Protein AF-A0A969XLB9-F1 (afdb_monomer_lite)

Structure (mmCIF, N/CA/C/O backbone):
data_AF-A0A969XLB9-F1
#
_entry.id   AF-A0A969XLB9-F1
#
loop_
_atom_site.group_PDB
_atom_site.id
_atom_site.type_symbol
_atom_site.label_atom_id
_atom_site.label_alt_id
_atom_site.label_comp_id
_atom_site.label_asym_id
_atom_site.label_entity_id
_atom_site.label_seq_id
_atom_site.pdbx_PDB_ins_code
_atom_site.Cartn_x
_atom_site.Cartn_y
_atom_site.Cartn_z
_atom_site.occupancy
_atom_site.B_iso_or_equiv
_atom_site.auth_seq_id
_atom_site.auth_comp_id
_atom_site.auth_asym_id
_atom_site.auth_atom_id
_atom_site.pdbx_PDB_model_num
ATOM 1 N N . MET A 1 1 ? 15.659 -38.051 29.613 1.00 41.47 1 MET A N 1
ATOM 2 C CA . MET A 1 1 ? 15.883 -36.669 29.136 1.00 41.47 1 MET A CA 1
ATOM 3 C C . MET A 1 1 ? 14.534 -36.106 28.729 1.00 41.47 1 MET A C 1
ATOM 5 O O . MET A 1 1 ? 13.922 -36.645 27.819 1.00 41.47 1 MET A O 1
ATOM 9 N N . SER A 1 2 ? 14.021 -35.138 29.490 1.00 46.47 2 SER A N 1
ATOM 10 C CA . SER A 1 2 ? 12.693 -34.541 29.303 1.00 46.47 2 SER A CA 1
ATOM 11 C C . SER A 1 2 ? 12.729 -33.549 28.142 1.00 46.47 2 SER A C 1
ATOM 13 O O . SER A 1 2 ? 13.357 -32.500 28.265 1.00 46.47 2 SER A O 1
ATOM 15 N N . ALA A 1 3 ? 12.060 -33.868 27.034 1.00 47.03 3 ALA A N 1
ATOM 16 C CA . ALA A 1 3 ? 11.789 -32.912 25.967 1.00 47.03 3 ALA A CA 1
ATOM 17 C C . ALA A 1 3 ? 10.658 -31.985 26.432 1.00 47.03 3 ALA A C 1
ATOM 19 O O . ALA A 1 3 ? 9.477 -32.286 26.273 1.00 47.03 3 ALA A O 1
ATOM 20 N N . ALA A 1 4 ? 11.027 -30.880 27.077 1.00 50.03 4 ALA A N 1
ATOM 21 C CA . ALA A 1 4 ? 10.100 -29.793 27.335 1.00 50.03 4 ALA A CA 1
ATOM 22 C C . ALA A 1 4 ? 9.685 -29.196 25.984 1.00 50.03 4 ALA A C 1
ATOM 24 O O . ALA A 1 4 ? 10.459 -28.495 25.337 1.00 50.03 4 ALA A O 1
ATOM 25 N N . SER A 1 5 ? 8.461 -29.505 25.560 1.00 57.78 5 SER A N 1
ATOM 26 C CA . SER A 1 5 ? 7.732 -28.734 24.561 1.00 57.78 5 SER A CA 1
ATOM 27 C C . SER A 1 5 ? 7.609 -27.304 25.086 1.00 57.78 5 SER A C 1
ATOM 29 O O . SER A 1 5 ? 6.732 -27.018 25.900 1.00 57.78 5 SER A O 1
ATOM 31 N N . GLN A 1 6 ? 8.504 -26.408 24.668 1.00 58.97 6 GLN A N 1
ATOM 32 C CA . GLN A 1 6 ? 8.266 -24.978 24.816 1.00 58.97 6 GLN A CA 1
ATOM 33 C C . GLN A 1 6 ? 7.053 -24.647 23.951 1.00 58.97 6 GLN A C 1
ATOM 35 O O . GLN A 1 6 ? 7.147 -24.605 22.726 1.00 58.97 6 GLN A O 1
ATOM 40 N N . ALA A 1 7 ? 5.901 -24.450 24.591 1.00 59.44 7 ALA A N 1
ATOM 41 C CA . ALA A 1 7 ? 4.811 -23.727 23.966 1.00 59.44 7 ALA A CA 1
ATOM 42 C C . ALA A 1 7 ? 5.391 -22.381 23.517 1.00 59.44 7 ALA A C 1
ATOM 44 O O . ALA A 1 7 ? 5.883 -21.617 24.350 1.00 59.44 7 ALA A O 1
ATOM 45 N N . LEU A 1 8 ? 5.414 -22.131 22.206 1.00 62.34 8 LEU A N 1
ATOM 46 C CA . LEU A 1 8 ? 5.736 -20.812 21.675 1.00 62.34 8 LEU A CA 1
ATOM 47 C C . LEU A 1 8 ? 4.809 -19.824 22.383 1.00 62.34 8 LEU A C 1
ATOM 49 O O . LEU A 1 8 ? 3.589 -19.961 22.300 1.00 62.34 8 LEU A O 1
ATOM 53 N N . ALA A 1 9 ? 5.382 -18.887 23.139 1.00 65.50 9 ALA A N 1
ATOM 54 C CA . ALA A 1 9 ? 4.602 -17.845 23.781 1.00 65.50 9 ALA A CA 1
ATOM 55 C C . ALA A 1 9 ? 3.817 -17.110 22.688 1.00 65.50 9 ALA A C 1
ATOM 57 O O . ALA A 1 9 ? 4.403 -16.540 21.767 1.00 65.50 9 ALA A O 1
ATOM 58 N N . THR A 1 10 ? 2.490 -17.173 22.756 1.00 80.19 10 THR A N 1
ATOM 59 C CA . THR A 1 10 ? 1.622 -16.460 21.823 1.00 80.19 10 THR A CA 1
ATOM 60 C C . THR A 1 10 ? 1.657 -14.985 22.189 1.00 80.19 10 THR A C 1
ATOM 62 O O . THR A 1 10 ? 1.223 -14.618 23.280 1.00 80.19 10 THR A O 1
ATOM 65 N N . VAL A 1 11 ? 2.180 -14.145 21.299 1.00 83.38 11 VAL A N 1
ATOM 66 C CA . VAL A 1 11 ? 2.113 -12.688 21.458 1.00 83.38 11 VAL A CA 1
ATOM 67 C C . VAL A 1 11 ? 0.687 -12.237 21.111 1.00 83.38 11 VAL A C 1
ATOM 69 O O . VAL A 1 11 ? 0.221 -12.543 20.011 1.00 83.38 11 VAL A O 1
ATOM 72 N N . PRO A 1 12 ? -0.032 -11.549 22.015 1.00 90.19 12 PRO A N 1
ATOM 73 C CA . PRO A 1 12 ? -1.350 -11.000 21.717 1.00 90.19 12 PRO A CA 1
ATOM 74 C C . PRO A 1 12 ? -1.306 -10.009 20.548 1.00 90.19 12 PRO A C 1
ATOM 76 O O . PRO A 1 12 ? -0.422 -9.158 20.480 1.00 90.19 12 PRO A O 1
ATOM 79 N N . VAL A 1 13 ? -2.310 -10.049 19.666 1.00 90.56 13 VAL A N 1
ATOM 80 C CA . VAL A 1 13 ? -2.438 -9.093 18.545 1.00 90.56 13 VAL A CA 1
ATOM 81 C C . VAL A 1 13 ? -2.422 -7.645 19.043 1.00 90.56 13 VAL A C 1
ATOM 83 O O . VAL A 1 13 ? -1.778 -6.794 18.433 1.00 90.56 13 VAL A O 1
ATOM 86 N N . ALA A 1 14 ? -3.058 -7.372 20.186 1.00 93.06 14 ALA A N 1
ATOM 87 C CA . ALA A 1 14 ? -3.058 -6.049 20.803 1.00 93.06 14 ALA A CA 1
ATOM 88 C C . ALA A 1 14 ? -1.643 -5.528 21.107 1.00 93.06 14 ALA A C 1
ATOM 90 O O . ALA A 1 14 ? -1.360 -4.356 20.853 1.00 93.06 14 ALA A O 1
ATOM 91 N N . ASP A 1 15 ? -0.731 -6.396 21.551 1.00 94.19 15 ASP A N 1
ATOM 92 C CA . ASP A 1 15 ? 0.655 -6.017 21.841 1.00 94.19 15 ASP A CA 1
ATOM 93 C C . ASP A 1 15 ? 1.428 -5.689 20.554 1.00 94.19 15 ASP A C 1
ATOM 95 O O . ASP A 1 15 ? 2.257 -4.775 20.542 1.00 94.19 15 ASP A O 1
ATOM 99 N N . CYS A 1 16 ? 1.117 -6.375 19.448 1.00 93.00 16 CYS A N 1
ATOM 100 C CA . CYS A 1 16 ? 1.672 -6.072 18.127 1.00 93.00 16 CYS A CA 1
ATOM 101 C C . CYS A 1 16 ? 1.126 -4.759 17.540 1.00 93.00 16 CYS A C 1
ATOM 103 O O . CYS A 1 16 ? 1.876 -4.011 16.912 1.00 93.00 16 CYS A O 1
ATOM 105 N N . LEU A 1 17 ? -0.162 -4.459 17.740 1.00 95.88 17 LEU A N 1
ATOM 106 C CA . LEU A 1 17 ? -0.806 -3.268 17.174 1.00 95.88 17 LEU A CA 1
ATOM 107 C C . LEU A 1 17 ? -0.543 -1.998 17.981 1.00 95.88 17 LEU A C 1
ATOM 109 O O . LEU A 1 17 ? -0.459 -0.919 17.397 1.00 95.88 17 LEU A O 1
ATOM 113 N N . ALA A 1 18 ? -0.370 -2.096 19.301 1.00 94.81 18 ALA A N 1
ATOM 114 C CA . ALA A 1 18 ? -0.143 -0.947 20.173 1.00 94.81 18 ALA A CA 1
ATOM 115 C C . ALA A 1 18 ? 0.978 0.010 19.698 1.00 94.81 18 ALA A C 1
ATOM 117 O O . ALA A 1 18 ? 0.747 1.224 19.690 1.00 94.81 18 ALA A O 1
ATOM 118 N N . PRO A 1 19 ? 2.183 -0.448 19.290 1.00 95.81 19 PRO A N 1
ATOM 119 C CA . PRO A 1 19 ? 3.200 0.454 18.743 1.00 95.81 19 PRO A CA 1
ATOM 120 C C . PRO A 1 19 ? 2.786 1.092 17.411 1.00 95.81 19 PRO A C 1
ATOM 122 O O . PRO A 1 19 ? 3.071 2.271 17.205 1.00 95.81 19 PRO A O 1
ATOM 125 N N . ILE A 1 20 ? 2.081 0.364 16.541 1.00 96.25 20 ILE A N 1
ATOM 126 C CA . ILE A 1 20 ? 1.613 0.874 15.244 1.00 96.25 20 ILE A CA 1
ATOM 127 C C . ILE A 1 20 ? 0.547 1.958 15.458 1.00 96.25 20 ILE A C 1
ATOM 129 O O . ILE A 1 20 ? 0.638 3.035 14.872 1.00 96.25 20 ILE A O 1
ATOM 133 N N . ALA A 1 21 ? -0.406 1.724 16.364 1.00 96.12 21 ALA A N 1
ATOM 134 C CA . ALA A 1 21 ? -1.458 2.677 16.710 1.00 96.12 21 ALA A CA 1
ATOM 135 C C . ALA A 1 21 ? -0.886 3.981 17.290 1.00 96.12 21 ALA A C 1
ATOM 137 O O . ALA A 1 21 ? -1.355 5.066 16.956 1.00 96.12 21 ALA A O 1
ATOM 138 N N . ARG A 1 22 ? 0.165 3.894 18.121 1.00 96.06 22 ARG A N 1
ATOM 139 C CA . ARG A 1 22 ? 0.875 5.079 18.640 1.00 96.06 22 ARG A CA 1
ATOM 140 C C . ARG A 1 22 ? 1.684 5.808 17.570 1.00 96.06 22 ARG A C 1
ATOM 142 O O . ARG A 1 22 ? 1.830 7.023 17.650 1.00 96.06 22 ARG A O 1
ATOM 149 N N . TRP A 1 23 ? 2.231 5.078 16.601 1.00 97.38 23 TRP A N 1
ATOM 150 C CA . TRP A 1 23 ? 3.003 5.654 15.504 1.00 97.38 23 TRP A CA 1
ATOM 151 C C . TRP A 1 23 ? 2.119 6.361 14.473 1.00 97.38 23 TRP A C 1
ATOM 153 O O . TRP A 1 23 ? 2.529 7.393 13.945 1.00 97.38 23 TRP A O 1
ATOM 163 N N . PHE A 1 24 ? 0.906 5.865 14.217 1.00 97.38 24 PHE A N 1
ATOM 164 C CA . PHE A 1 24 ? 0.042 6.375 13.150 1.00 97.38 24 PHE A CA 1
ATOM 165 C C . PHE A 1 24 ? -0.188 7.905 13.197 1.00 97.38 24 PHE A C 1
ATOM 167 O O . PHE A 1 24 ? 0.065 8.557 12.183 1.00 97.38 24 PHE A O 1
ATOM 174 N N . PRO A 1 25 ? -0.534 8.540 14.338 1.00 94.75 25 PRO A N 1
ATOM 175 C CA . PRO A 1 25 ? -0.675 9.999 14.393 1.00 94.75 25 PRO A CA 1
ATOM 176 C C . PRO A 1 25 ? 0.588 10.767 13.983 1.00 94.75 25 PRO A C 1
ATOM 178 O O . PRO A 1 25 ? 0.491 11.838 13.390 1.00 94.75 25 PRO A O 1
ATOM 181 N N . TYR A 1 26 ? 1.773 10.227 14.282 1.00 96.38 26 TYR A N 1
ATOM 182 C CA . TYR A 1 26 ? 3.039 10.815 13.852 1.00 96.38 26 TYR A CA 1
ATOM 183 C C . TYR A 1 26 ? 3.314 10.549 12.367 1.00 96.38 26 TYR A C 1
ATOM 185 O O . TYR A 1 26 ? 3.758 11.451 11.660 1.00 96.38 26 TYR A O 1
ATOM 193 N N . ALA A 1 27 ? 3.008 9.346 11.872 1.00 96.81 27 ALA A N 1
ATOM 194 C CA . ALA A 1 27 ? 3.158 8.982 10.463 1.00 96.81 27 ALA A CA 1
ATOM 195 C C . ALA A 1 27 ? 2.394 9.935 9.528 1.00 96.81 27 ALA A C 1
ATOM 197 O O . ALA A 1 27 ? 2.878 10.261 8.447 1.00 96.81 27 ALA A O 1
ATOM 198 N N . GLU A 1 28 ? 1.252 10.457 9.980 1.00 95.62 28 GLU A N 1
ATOM 199 C CA . GLU A 1 28 ? 0.441 11.428 9.234 1.00 95.62 28 GLU A CA 1
ATOM 200 C C . GLU A 1 28 ? 1.160 12.756 8.947 1.00 95.62 28 GLU A C 1
ATOM 202 O O . GLU A 1 28 ? 0.741 13.486 8.055 1.00 95.62 28 GLU A O 1
ATOM 207 N N . THR A 1 29 ? 2.266 13.066 9.632 1.00 97.06 29 THR A N 1
ATOM 208 C CA . THR A 1 29 ? 3.114 14.225 9.283 1.00 97.06 29 THR A CA 1
ATOM 209 C C . THR A 1 29 ? 3.855 14.048 7.953 1.00 97.06 29 THR A C 1
ATOM 211 O O . THR A 1 29 ? 4.282 15.033 7.354 1.00 97.06 29 THR A O 1
ATOM 214 N N . TYR A 1 30 ? 3.968 12.807 7.475 1.00 96.62 30 TYR A N 1
ATOM 215 C CA . TYR A 1 30 ? 4.600 12.432 6.208 1.00 96.62 30 TYR A CA 1
ATOM 216 C C . TYR A 1 30 ? 3.593 11.893 5.186 1.00 96.62 30 TYR A C 1
ATOM 218 O O . TYR A 1 30 ? 3.995 11.327 4.169 1.00 96.62 30 TYR A O 1
ATOM 226 N N . TRP A 1 31 ? 2.296 12.037 5.462 1.00 97.19 31 TRP A N 1
ATOM 227 C CA . TRP A 1 31 ? 1.227 11.712 4.530 1.00 97.19 31 TRP A CA 1
ATOM 228 C C . TRP A 1 31 ? 0.861 12.930 3.686 1.00 97.19 31 TRP A C 1
ATOM 230 O O . TRP A 1 31 ? 0.728 14.038 4.210 1.00 97.19 31 TRP A O 1
ATOM 240 N N . TYR A 1 32 ? 0.598 12.724 2.398 1.00 96.12 32 TYR A N 1
ATOM 241 C CA . TYR A 1 32 ? -0.049 13.737 1.569 1.00 96.12 32 TYR A CA 1
ATOM 242 C C . TYR A 1 32 ? -1.007 13.113 0.541 1.00 96.12 32 TYR A C 1
ATOM 244 O O . TYR A 1 32 ? -0.765 12.012 0.036 1.00 96.12 32 TYR A O 1
ATOM 252 N N . PRO A 1 33 ? -2.112 13.809 0.211 1.00 96.50 33 PRO A N 1
ATOM 253 C CA . PRO A 1 33 ? -2.970 13.434 -0.906 1.00 96.50 33 PRO A CA 1
ATOM 254 C C . PRO A 1 33 ? -2.261 13.695 -2.239 1.00 96.50 33 PRO A C 1
ATOM 256 O O . PRO A 1 33 ? -1.477 14.639 -2.354 1.00 96.50 33 PRO A O 1
ATOM 259 N N . ILE A 1 34 ? -2.573 12.906 -3.267 1.00 95.25 34 ILE A N 1
ATOM 260 C CA . ILE A 1 34 ? -1.997 13.119 -4.601 1.00 95.25 34 ILE A CA 1
ATOM 261 C C . ILE A 1 34 ? -2.754 14.247 -5.325 1.00 95.25 34 ILE A C 1
ATOM 263 O O . ILE A 1 34 ? -3.964 14.124 -5.551 1.00 95.25 34 ILE A O 1
ATOM 267 N N . PRO A 1 35 ? -2.083 15.349 -5.721 1.00 91.88 35 PRO A N 1
ATOM 268 C CA . PRO A 1 35 ? -2.736 16.447 -6.430 1.00 91.88 35 PRO A CA 1
ATOM 269 C C . PRO A 1 35 ? -3.415 15.973 -7.720 1.00 91.88 35 PRO A C 1
ATOM 271 O O . PRO A 1 35 ? -2.816 15.262 -8.519 1.00 91.88 35 PRO A O 1
ATOM 274 N N . GLY A 1 36 ? -4.673 16.369 -7.926 1.00 93.50 36 GLY A N 1
ATOM 275 C CA . GLY A 1 36 ? -5.445 15.998 -9.119 1.00 93.50 36 GLY A CA 1
ATOM 276 C C . GLY A 1 36 ? -6.017 14.575 -9.115 1.00 93.50 36 GLY A C 1
ATOM 277 O O . GLY A 1 36 ? -6.783 14.243 -10.016 1.00 93.50 36 GLY A O 1
ATOM 278 N N . HIS A 1 37 ? -5.727 13.764 -8.093 1.00 95.31 37 HIS A N 1
ATOM 279 C CA . HIS A 1 37 ? -6.218 12.389 -7.985 1.00 95.31 37 HIS A CA 1
ATOM 280 C C . HIS A 1 37 ? -6.905 12.147 -6.631 1.00 95.31 37 HIS A C 1
ATOM 282 O O . HIS A 1 37 ? -6.297 11.596 -5.709 1.00 95.31 37 HIS A O 1
ATOM 288 N N . PRO A 1 38 ? -8.182 12.562 -6.486 1.00 94.56 38 PRO A N 1
ATOM 289 C CA . PRO A 1 38 ? -8.961 12.311 -5.278 1.00 94.56 38 PRO A CA 1
ATOM 290 C C . PRO A 1 38 ? -8.988 10.822 -4.921 1.00 94.56 38 PRO A C 1
ATOM 292 O O . PRO A 1 38 ? -9.133 9.970 -5.794 1.00 94.56 38 PRO A O 1
ATOM 295 N N . GLY A 1 39 ? -8.857 10.513 -3.631 1.00 94.81 39 GLY A N 1
ATOM 296 C CA . GLY A 1 39 ? -8.845 9.133 -3.139 1.00 94.81 39 GLY A CA 1
ATOM 297 C C . GLY A 1 39 ? -7.496 8.417 -3.254 1.00 94.81 39 GLY A C 1
ATOM 298 O O . GLY A 1 39 ? -7.406 7.272 -2.821 1.00 94.81 39 GLY A O 1
ATOM 299 N N . LEU A 1 40 ? -6.456 9.074 -3.780 1.00 97.50 40 LEU A N 1
ATOM 300 C CA . LEU A 1 40 ? -5.074 8.596 -3.717 1.00 97.50 40 LEU A CA 1
ATOM 301 C C . LEU A 1 40 ? -4.275 9.382 -2.676 1.00 97.50 40 LEU A C 1
ATOM 303 O O . LEU A 1 40 ? -4.478 10.585 -2.477 1.00 97.50 40 LEU A O 1
ATOM 307 N N . GLY A 1 41 ? -3.307 8.719 -2.056 1.00 97.00 41 GLY A N 1
ATOM 308 C CA . GLY A 1 41 ? -2.338 9.372 -1.187 1.00 97.00 41 GLY A CA 1
ATOM 309 C C . GLY A 1 41 ? -1.088 8.531 -1.011 1.00 97.00 41 GLY A C 1
ATOM 310 O O . GLY A 1 41 ? -1.064 7.360 -1.379 1.00 97.00 41 GLY A O 1
ATOM 311 N N . CYS A 1 42 ? -0.044 9.151 -0.480 1.00 96.00 42 CYS A N 1
ATOM 312 C CA . CYS A 1 42 ? 1.242 8.505 -0.277 1.00 96.00 42 CYS A CA 1
ATOM 313 C C . CYS A 1 42 ? 1.792 8.863 1.102 1.00 96.00 42 CYS A C 1
ATOM 315 O O . CYS A 1 42 ? 1.715 10.012 1.546 1.00 96.00 42 CYS A O 1
ATOM 317 N N . TYR A 1 43 ? 2.372 7.863 1.761 1.00 95.75 43 TYR A N 1
ATOM 318 C CA . TYR A 1 43 ? 3.201 8.018 2.944 1.00 95.75 43 TYR A CA 1
ATOM 319 C C . TYR A 1 43 ? 4.684 8.013 2.556 1.00 95.75 43 TYR A C 1
ATOM 321 O O . TYR A 1 43 ? 5.166 7.108 1.871 1.00 95.75 43 TYR A O 1
ATOM 329 N N . GLY A 1 44 ? 5.430 9.005 3.042 1.00 93.06 44 GLY A N 1
ATOM 330 C CA . GLY A 1 44 ? 6.840 9.173 2.704 1.00 93.06 44 GLY A CA 1
ATOM 331 C C . GLY A 1 44 ? 7.018 9.829 1.337 1.00 93.06 44 GLY A C 1
ATOM 332 O O . GLY A 1 44 ? 6.138 10.514 0.839 1.00 93.06 44 GLY A O 1
ATOM 333 N N . THR A 1 45 ? 8.181 9.671 0.719 1.00 87.88 45 THR A N 1
ATOM 334 C CA . THR A 1 45 ? 8.546 10.466 -0.461 1.00 87.88 45 THR A CA 1
ATOM 335 C C . THR A 1 45 ? 7.749 10.120 -1.714 1.00 87.88 45 THR A C 1
ATOM 337 O O . THR A 1 45 ? 7.486 11.008 -2.512 1.00 87.88 45 THR A O 1
ATOM 340 N N . GLY A 1 46 ? 7.394 8.851 -1.925 1.00 78.06 46 GLY A N 1
ATOM 341 C CA . GLY A 1 46 ? 6.873 8.384 -3.219 1.00 78.06 46 GLY A CA 1
ATOM 342 C C . GLY A 1 46 ? 7.893 8.472 -4.373 1.00 78.06 46 GLY A C 1
ATOM 343 O O . GLY A 1 46 ? 7.558 8.132 -5.507 1.00 78.06 46 GLY A O 1
ATOM 344 N N . TYR A 1 47 ? 9.129 8.903 -4.082 1.00 73.75 47 TYR A N 1
ATOM 345 C CA . TYR A 1 47 ? 10.261 9.061 -5.003 1.00 73.75 47 TYR A CA 1
ATOM 346 C C . TYR A 1 47 ? 11.267 7.895 -4.852 1.00 73.75 47 TYR A C 1
ATOM 348 O O . TYR A 1 47 ? 11.093 7.009 -4.016 1.00 73.75 47 TYR A O 1
ATOM 356 N N . ASP A 1 48 ? 12.346 7.931 -5.636 1.00 68.88 48 ASP A N 1
ATOM 357 C CA . ASP A 1 48 ? 13.449 6.957 -5.711 1.00 68.88 48 ASP A CA 1
ATOM 358 C C . ASP A 1 48 ? 13.116 5.645 -6.425 1.00 68.88 48 ASP A C 1
ATOM 360 O O . ASP A 1 48 ? 11.976 5.180 -6.440 1.00 68.88 48 ASP A O 1
ATOM 364 N N . HIS A 1 49 ? 14.136 5.036 -7.050 1.00 65.81 49 HIS A N 1
ATOM 365 C CA . HIS A 1 49 ? 13.959 3.896 -7.960 1.00 65.81 49 HIS A CA 1
ATOM 366 C C . HIS A 1 49 ? 13.105 2.774 -7.350 1.00 65.81 49 HIS A C 1
ATOM 368 O O . HIS A 1 49 ? 12.291 2.223 -8.078 1.00 65.81 49 HIS A O 1
ATOM 374 N N . ASN A 1 50 ? 13.219 2.488 -6.042 1.00 74.69 50 ASN A N 1
ATOM 375 C CA . ASN A 1 50 ? 12.425 1.438 -5.381 1.00 74.69 50 ASN A CA 1
ATOM 376 C C . ASN A 1 50 ? 12.010 1.727 -3.919 1.00 74.69 50 ASN A C 1
ATOM 378 O O . ASN A 1 50 ? 11.035 1.148 -3.437 1.00 74.69 50 ASN A O 1
ATOM 382 N N . TRP A 1 51 ? 12.724 2.580 -3.174 1.00 85.94 51 TRP A N 1
ATOM 383 C CA . TRP A 1 51 ? 12.516 2.710 -1.721 1.00 85.94 51 TRP A CA 1
ATOM 384 C C . TRP A 1 51 ? 11.277 3.506 -1.310 1.00 85.94 51 TRP A C 1
ATOM 386 O O . TRP A 1 51 ? 10.660 3.161 -0.297 1.00 85.94 51 TRP A O 1
ATOM 396 N N . GLY A 1 52 ? 10.878 4.526 -2.077 1.00 89.88 52 GLY A N 1
ATOM 397 C CA . GLY A 1 52 ? 9.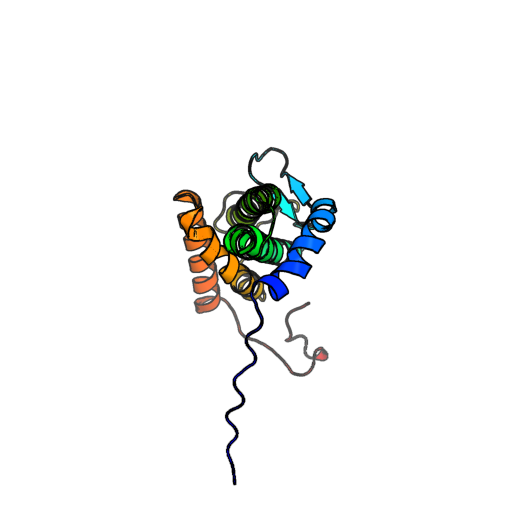656 5.280 -1.787 1.00 89.88 52 GLY A CA 1
ATOM 398 C C . GLY A 1 52 ? 8.419 4.387 -1.822 1.00 89.88 52 GLY A C 1
ATOM 399 O O . GLY A 1 52 ? 7.645 4.376 -0.868 1.00 89.88 52 GLY A O 1
ATOM 400 N N . ILE A 1 53 ? 8.296 3.548 -2.855 1.00 91.44 53 ILE A N 1
ATOM 401 C CA . ILE A 1 53 ? 7.191 2.587 -2.976 1.00 91.44 53 ILE A CA 1
ATOM 402 C C . ILE A 1 53 ? 7.253 1.524 -1.881 1.00 91.44 53 ILE A C 1
ATOM 404 O O . ILE A 1 53 ? 6.247 1.252 -1.237 1.00 91.44 53 ILE A O 1
ATOM 408 N N . GLN A 1 54 ? 8.431 0.972 -1.572 1.00 91.88 54 GLN A N 1
ATOM 409 C CA . GLN A 1 54 ? 8.548 0.024 -0.457 1.00 91.88 54 GLN A CA 1
ATOM 410 C C . GLN A 1 54 ? 8.129 0.625 0.891 1.00 91.88 54 GLN A C 1
ATOM 412 O O . GLN A 1 54 ? 7.630 -0.089 1.763 1.00 91.88 54 GLN A O 1
ATOM 417 N N . THR A 1 55 ? 8.363 1.920 1.089 1.00 93.56 55 THR A N 1
ATOM 418 C CA . THR A 1 55 ? 7.940 2.632 2.298 1.00 93.56 55 THR A CA 1
ATOM 419 C C . THR A 1 55 ? 6.420 2.760 2.347 1.00 93.56 55 THR A C 1
ATOM 421 O O . THR A 1 55 ? 5.825 2.456 3.383 1.00 93.56 55 THR A O 1
ATOM 424 N N . ASN A 1 56 ? 5.792 3.120 1.227 1.00 95.50 56 ASN A N 1
ATOM 425 C CA . ASN A 1 56 ? 4.341 3.234 1.130 1.00 95.50 56 ASN A CA 1
ATOM 426 C C . ASN A 1 56 ? 3.638 1.867 1.269 1.00 95.50 56 ASN A C 1
ATOM 428 O O . ASN A 1 56 ? 2.712 1.735 2.062 1.00 95.50 56 ASN A O 1
ATOM 432 N N . LEU A 1 57 ? 4.169 0.807 0.651 1.00 95.44 57 LEU A N 1
ATOM 433 C CA . LEU A 1 57 ? 3.669 -0.571 0.775 1.00 95.44 57 LEU A CA 1
ATOM 434 C C . LEU A 1 57 ? 3.687 -1.091 2.227 1.00 95.44 57 LEU A C 1
ATOM 436 O O . LEU A 1 57 ? 2.756 -1.761 2.678 1.00 95.44 57 LEU A O 1
ATOM 440 N N . LYS A 1 58 ? 4.716 -0.747 3.013 1.00 95.06 58 LYS A N 1
ATOM 441 C CA . LYS A 1 58 ? 4.743 -1.063 4.455 1.00 95.06 58 LYS A CA 1
ATOM 442 C C . LYS A 1 58 ? 3.683 -0.281 5.226 1.00 95.06 58 LYS A C 1
ATOM 444 O O . LYS A 1 58 ? 3.079 -0.823 6.150 1.00 95.06 58 LYS A O 1
ATOM 449 N N . TYR A 1 59 ? 3.461 0.977 4.853 1.00 96.94 59 TYR A N 1
ATOM 450 C CA . TYR A 1 59 ? 2.410 1.800 5.440 1.00 96.94 59 TYR A CA 1
ATOM 451 C C . TYR A 1 59 ? 1.019 1.227 5.133 1.00 96.94 59 TYR A C 1
ATOM 453 O O . TYR A 1 59 ? 0.220 1.109 6.058 1.00 96.94 59 TYR A O 1
ATOM 461 N N . VAL A 1 60 ? 0.764 0.750 3.905 1.00 97.81 60 VAL A N 1
ATOM 462 C CA . VAL A 1 60 ? -0.456 -0.006 3.553 1.00 97.81 60 VAL A CA 1
ATOM 463 C C . VAL A 1 60 ? -0.656 -1.176 4.515 1.00 97.81 60 VAL A C 1
ATOM 465 O O . VAL A 1 60 ? -1.715 -1.289 5.128 1.00 97.81 60 VAL A O 1
ATOM 468 N N . GLY A 1 61 ? 0.373 -2.011 4.702 1.00 97.38 61 GLY A N 1
ATOM 469 C CA . GLY A 1 61 ? 0.320 -3.154 5.617 1.00 97.38 61 GLY A CA 1
ATOM 470 C C . GLY A 1 61 ? -0.004 -2.762 7.062 1.00 97.38 61 GLY A C 1
ATOM 471 O O . GLY A 1 61 ? -0.864 -3.371 7.699 1.00 97.38 61 GLY A O 1
ATOM 472 N N . ALA A 1 62 ? 0.647 -1.715 7.569 1.00 97.19 62 ALA A N 1
ATOM 473 C CA . ALA A 1 62 ? 0.433 -1.217 8.923 1.00 97.19 62 ALA A CA 1
ATOM 474 C C . ALA A 1 62 ? -0.980 -0.648 9.124 1.00 97.19 62 ALA A C 1
ATOM 476 O O . ALA A 1 62 ? -1.630 -0.946 10.126 1.00 97.19 62 ALA A O 1
ATOM 477 N N . MET A 1 63 ? -1.469 0.151 8.173 1.00 98.50 63 MET A N 1
ATOM 478 C CA . MET A 1 63 ? -2.794 0.764 8.256 1.00 98.50 63 MET A CA 1
ATOM 479 C C . MET A 1 63 ? -3.908 -0.269 8.085 1.00 98.50 63 MET A C 1
ATOM 481 O O . MET A 1 63 ? -4.877 -0.237 8.836 1.00 98.50 63 MET A O 1
ATOM 485 N N . ALA A 1 64 ? -3.740 -1.244 7.188 1.00 98.44 64 ALA A N 1
ATOM 486 C CA . ALA A 1 64 ? -4.665 -2.367 7.046 1.00 98.44 64 ALA A CA 1
ATOM 487 C C . ALA A 1 64 ? -4.801 -3.168 8.352 1.00 98.44 64 ALA A C 1
ATOM 489 O O . ALA A 1 64 ? -5.908 -3.513 8.762 1.00 98.44 64 ALA A O 1
ATOM 490 N N . ALA A 1 65 ? -3.684 -3.415 9.045 1.00 97.75 65 ALA A N 1
ATOM 491 C CA . ALA A 1 65 ? -3.692 -4.098 10.334 1.00 97.75 65 ALA A CA 1
ATOM 492 C C . ALA A 1 65 ? -4.463 -3.307 11.405 1.00 97.75 65 ALA A C 1
ATOM 494 O O . ALA A 1 65 ? -5.283 -3.884 12.115 1.00 97.75 65 ALA A O 1
ATOM 495 N N . ILE A 1 66 ? -4.252 -1.989 11.497 1.00 98.12 66 ILE A N 1
ATOM 496 C CA . ILE A 1 66 ? -5.009 -1.125 12.417 1.00 98.12 66 ILE A CA 1
ATOM 497 C C . ILE A 1 66 ? -6.498 -1.096 12.062 1.00 98.12 66 ILE A C 1
ATOM 499 O O . ILE A 1 66 ? -7.331 -1.205 12.955 1.00 98.12 66 ILE A O 1
ATOM 503 N N . ALA A 1 67 ? -6.830 -0.980 10.779 1.00 98.38 67 ALA A N 1
ATOM 504 C CA . ALA A 1 67 ? -8.205 -0.900 10.308 1.00 98.38 67 ALA A CA 1
ATOM 505 C C . ALA A 1 67 ? -9.016 -2.160 10.637 1.00 98.38 67 ALA A C 1
ATOM 507 O O . ALA A 1 67 ? -10.136 -2.064 11.129 1.00 98.38 67 ALA A O 1
ATOM 508 N N . VAL A 1 68 ? -8.443 -3.338 10.373 1.00 98.25 68 VAL A N 1
ATOM 509 C CA . VAL A 1 68 ? -9.182 -4.609 10.417 1.00 98.25 68 VAL A CA 1
ATOM 510 C C . VAL A 1 68 ? -9.042 -5.317 11.761 1.00 98.25 68 VAL A C 1
ATOM 512 O O . VAL A 1 68 ? -10.014 -5.867 12.265 1.00 98.25 68 VAL A O 1
ATOM 515 N N . LEU A 1 69 ? -7.851 -5.300 12.364 1.00 97.56 69 LEU A N 1
ATOM 516 C CA . LEU A 1 69 ? -7.574 -6.016 13.617 1.00 97.56 69 LEU A CA 1
ATOM 517 C C . LEU A 1 69 ? -7.624 -5.100 14.847 1.00 97.56 69 LEU A C 1
ATOM 519 O O . LEU A 1 69 ? -7.724 -5.576 15.977 1.00 97.56 69 LEU A O 1
ATOM 523 N N . GLY A 1 70 ? -7.535 -3.784 14.643 1.00 97.12 70 GLY A N 1
ATOM 524 C CA . GLY A 1 70 ? -7.557 -2.791 15.712 1.00 97.12 70 GLY A CA 1
ATOM 525 C C . GLY A 1 70 ? -8.828 -2.791 16.566 1.00 97.12 70 GLY A C 1
ATOM 526 O O . GLY A 1 70 ? -8.678 -2.702 17.787 1.00 97.12 70 GLY A O 1
ATOM 527 N N . PRO A 1 71 ? -10.048 -2.905 15.998 1.00 95.50 71 PRO A N 1
ATOM 528 C CA . PRO A 1 71 ? -11.282 -2.880 16.787 1.00 95.50 71 PRO A CA 1
ATOM 529 C C . PRO A 1 71 ? -11.308 -3.931 17.907 1.00 95.50 71 PRO A C 1
ATOM 531 O O . PRO A 1 71 ? -11.582 -3.597 19.060 1.00 95.50 71 PRO A O 1
ATOM 534 N N . ASP A 1 72 ? -10.907 -5.169 17.602 1.00 94.12 72 ASP A N 1
ATOM 535 C CA . ASP A 1 72 ? -10.830 -6.266 18.580 1.00 94.12 72 ASP A CA 1
ATOM 536 C C . ASP A 1 72 ? -9.669 -6.098 19.576 1.00 94.12 72 ASP A C 1
ATOM 538 O O . ASP A 1 72 ? -9.664 -6.683 20.660 1.00 94.12 72 ASP A O 1
ATOM 542 N N . ALA A 1 73 ? -8.682 -5.274 19.225 1.00 93.69 73 ALA A N 1
ATOM 543 C CA . ALA A 1 73 ? -7.520 -4.947 20.042 1.00 93.69 73 ALA A CA 1
ATOM 544 C C . ALA A 1 73 ? -7.681 -3.653 20.866 1.00 93.69 73 ALA A C 1
ATOM 546 O O . ALA A 1 73 ? -6.721 -3.209 21.499 1.00 93.69 73 ALA A O 1
ATOM 547 N N . GLY A 1 74 ? -8.868 -3.036 20.868 1.00 93.62 74 GLY A N 1
ATOM 548 C CA . GLY A 1 74 ? -9.150 -1.819 21.636 1.00 93.62 74 GLY A CA 1
ATOM 549 C C . GLY A 1 74 ? -8.676 -0.517 20.982 1.00 93.62 74 GLY A C 1
ATOM 550 O O . GLY A 1 74 ? -8.585 0.508 21.659 1.00 93.62 74 GLY A O 1
ATOM 551 N N . VAL A 1 75 ? -8.374 -0.528 19.680 1.00 95.25 75 VAL A N 1
ATOM 552 C CA . VAL A 1 75 ? -8.184 0.704 18.900 1.00 95.25 75 VAL A CA 1
ATOM 553 C C . VAL A 1 75 ? -9.532 1.411 18.739 1.00 95.25 75 VAL A C 1
ATOM 555 O O . VAL A 1 75 ? -10.559 0.765 18.536 1.00 95.25 75 VAL A O 1
ATOM 558 N N . SER A 1 76 ? -9.546 2.745 18.833 1.00 96.06 76 SER A N 1
ATOM 559 C CA . SER A 1 76 ? -10.786 3.509 18.681 1.00 96.06 76 SER A CA 1
ATOM 560 C C . SER A 1 76 ? -11.377 3.362 17.269 1.00 96.06 76 SER A C 1
ATOM 562 O O . SER A 1 76 ? -10.613 3.338 16.298 1.00 96.06 76 SER A O 1
ATOM 564 N N . PRO A 1 77 ? -12.719 3.338 17.127 1.00 97.19 77 PRO A N 1
ATOM 565 C CA . PRO A 1 77 ? -13.380 3.263 15.821 1.00 97.19 77 PRO A CA 1
ATOM 566 C C . PRO A 1 77 ? -12.895 4.333 14.836 1.00 97.19 77 PRO A C 1
ATOM 568 O O . PRO A 1 77 ? -12.517 3.997 13.719 1.00 97.19 77 PRO A O 1
ATOM 571 N N . ASP A 1 78 ? -12.778 5.588 15.282 1.00 97.44 78 ASP A N 1
ATOM 572 C CA . ASP A 1 78 ? -12.311 6.704 14.447 1.00 97.44 78 ASP A CA 1
ATOM 573 C C . ASP A 1 78 ? -10.892 6.485 13.892 1.00 97.44 78 ASP A C 1
ATOM 575 O O . ASP A 1 78 ? -10.580 6.869 12.763 1.00 97.44 78 ASP A O 1
ATOM 579 N N . LEU A 1 79 ? -9.998 5.871 14.682 1.00 96.31 79 LEU A N 1
ATOM 580 C CA . LEU A 1 79 ? -8.633 5.597 14.233 1.00 96.31 79 LEU A CA 1
ATOM 581 C C . LEU A 1 79 ? -8.610 4.431 13.241 1.00 96.31 79 LEU A C 1
ATOM 583 O O . LEU A 1 79 ? -7.850 4.480 12.276 1.00 96.31 79 LEU A O 1
ATOM 587 N N . ALA A 1 80 ? -9.442 3.410 13.463 1.00 98.06 80 ALA A N 1
ATOM 588 C CA . ALA A 1 80 ? -9.586 2.276 12.556 1.00 98.06 80 ALA A CA 1
ATOM 589 C C . ALA A 1 80 ? -10.185 2.699 11.202 1.00 98.06 80 ALA A C 1
ATOM 591 O O . ALA A 1 80 ? -9.656 2.316 10.160 1.00 98.06 80 ALA A O 1
ATOM 592 N N . GLU A 1 81 ? -11.217 3.547 11.199 1.00 98.38 81 GLU A N 1
ATOM 593 C CA . GLU A 1 81 ? -11.825 4.093 9.978 1.00 98.38 81 GLU A CA 1
ATOM 594 C C . GLU A 1 81 ? -10.815 4.924 9.178 1.00 98.38 81 GLU A C 1
ATOM 596 O O . GLU A 1 81 ? -10.581 4.664 7.996 1.00 98.38 81 GLU A O 1
ATOM 601 N N . ARG A 1 82 ? -10.110 5.850 9.838 1.00 98.19 82 ARG A N 1
ATOM 602 C CA . ARG A 1 82 ? -9.051 6.635 9.187 1.00 98.19 82 ARG A CA 1
ATOM 603 C C . ARG A 1 82 ? -7.926 5.747 8.651 1.00 98.19 82 ARG A C 1
ATOM 605 O O . ARG A 1 82 ? -7.380 6.027 7.585 1.00 98.19 82 ARG A O 1
ATOM 612 N N . ALA A 1 83 ? -7.555 4.688 9.372 1.00 98.56 83 ALA A N 1
ATOM 613 C CA . ALA A 1 83 ? -6.556 3.736 8.899 1.00 98.56 83 ALA A CA 1
ATOM 614 C C . ALA A 1 83 ? -7.041 2.993 7.645 1.00 98.56 83 ALA A C 1
ATOM 616 O O . ALA A 1 83 ? -6.256 2.811 6.717 1.00 98.56 83 ALA A O 1
ATOM 617 N N . LEU A 1 84 ? -8.327 2.634 7.560 1.00 98.75 84 LEU A N 1
ATOM 618 C CA . LEU A 1 84 ? -8.896 2.007 6.367 1.00 98.75 84 LEU A CA 1
ATOM 619 C C . LEU A 1 84 ? -8.805 2.939 5.154 1.00 98.75 84 LEU A C 1
ATOM 621 O O . LEU A 1 84 ? -8.317 2.533 4.098 1.00 98.75 84 LEU A O 1
ATOM 625 N N . GLU A 1 85 ? -9.204 4.204 5.315 1.00 98.44 85 GLU A N 1
ATOM 626 C CA . GLU A 1 85 ? -9.093 5.216 4.259 1.00 98.44 85 GLU A CA 1
ATOM 627 C C . GLU A 1 85 ? -7.651 5.363 3.763 1.00 98.44 85 GLU A C 1
ATOM 629 O O . GLU A 1 85 ? -7.396 5.413 2.558 1.00 98.44 85 GLU A O 1
ATOM 634 N N . ARG A 1 86 ? -6.691 5.408 4.694 1.00 98.50 86 ARG A N 1
ATOM 635 C CA . ARG A 1 86 ? -5.261 5.520 4.390 1.00 98.50 86 ARG A CA 1
ATOM 636 C C . ARG A 1 86 ? -4.716 4.295 3.680 1.00 98.50 86 ARG A C 1
ATOM 638 O O . ARG A 1 86 ? -4.008 4.445 2.686 1.00 98.50 86 ARG A O 1
ATOM 645 N N . ALA A 1 87 ? -5.066 3.105 4.154 1.00 98.50 87 ALA A N 1
ATOM 646 C CA . ALA A 1 87 ? -4.628 1.852 3.563 1.00 98.50 87 ALA A CA 1
ATOM 647 C C . ALA A 1 87 ? -5.109 1.729 2.109 1.00 98.50 87 ALA A C 1
ATOM 649 O O . ALA A 1 87 ? -4.309 1.431 1.224 1.00 98.50 87 ALA A O 1
ATOM 650 N N . LEU A 1 88 ? -6.385 2.036 1.847 1.00 98.69 88 LEU A N 1
ATOM 651 C CA . LEU A 1 88 ? -6.959 1.999 0.500 1.00 98.69 88 LEU A CA 1
ATOM 652 C C . LEU A 1 88 ? -6.360 3.076 -0.413 1.00 98.69 88 LEU A C 1
ATOM 654 O O . LEU A 1 88 ? -6.005 2.778 -1.551 1.00 98.69 88 LEU A O 1
ATOM 658 N N . ALA A 1 89 ? -6.213 4.312 0.071 1.00 98.50 89 ALA A N 1
ATOM 659 C CA . ALA A 1 89 ? -5.647 5.402 -0.724 1.00 98.50 89 ALA A CA 1
ATOM 660 C C . ALA A 1 89 ? -4.178 5.154 -1.105 1.00 98.50 89 ALA A C 1
ATOM 662 O O . ALA A 1 89 ? -3.785 5.424 -2.243 1.00 98.50 89 ALA A O 1
ATOM 663 N N . ALA A 1 90 ? -3.387 4.614 -0.173 1.00 97.94 90 ALA A N 1
ATOM 664 C CA . ALA A 1 90 ? -1.991 4.255 -0.398 1.00 97.94 90 ALA A CA 1
ATOM 665 C C . ALA A 1 90 ? -1.851 3.059 -1.343 1.00 97.94 90 ALA A C 1
ATOM 667 O O . ALA A 1 90 ? -1.075 3.126 -2.294 1.00 97.94 90 ALA A O 1
ATOM 668 N N . LEU A 1 91 ? -2.651 2.006 -1.138 1.00 97.94 91 LEU A N 1
ATOM 669 C CA . LEU A 1 91 ? -2.646 0.833 -2.008 1.00 97.94 91 LEU A CA 1
ATOM 670 C C . LEU A 1 91 ? -2.999 1.229 -3.440 1.00 97.94 91 LEU A C 1
ATOM 672 O O . LEU A 1 91 ? -2.296 0.864 -4.375 1.00 97.94 91 LEU A O 1
ATOM 676 N N . ARG A 1 92 ? -4.056 2.025 -3.623 1.00 98.06 92 ARG A N 1
ATOM 677 C CA . ARG A 1 92 ? -4.450 2.509 -4.949 1.00 98.06 92 ARG A CA 1
ATOM 678 C C . ARG A 1 92 ? -3.357 3.345 -5.595 1.00 98.06 92 ARG A C 1
ATOM 680 O O . ARG A 1 92 ? -3.139 3.193 -6.790 1.00 98.06 92 ARG A O 1
ATOM 687 N N . PHE A 1 93 ? -2.652 4.191 -4.844 1.00 97.31 93 PHE A N 1
ATOM 688 C CA . PHE A 1 93 ? -1.507 4.924 -5.386 1.00 97.31 93 PHE A CA 1
ATOM 689 C C . PHE A 1 93 ? -0.416 3.972 -5.894 1.00 97.31 93 PHE A C 1
ATOM 691 O O . PHE A 1 93 ? 0.026 4.117 -7.035 1.00 97.31 93 PHE A O 1
ATOM 698 N N . ASP A 1 94 ? -0.036 2.966 -5.104 1.00 95.81 94 ASP A N 1
ATOM 699 C CA . ASP A 1 94 ? 0.972 1.984 -5.516 1.00 95.81 94 ASP A CA 1
ATOM 700 C C . ASP A 1 94 ? 0.508 1.206 -6.760 1.00 95.81 94 ASP A C 1
ATOM 702 O O . ASP A 1 94 ? 1.243 1.104 -7.737 1.00 95.81 94 ASP A O 1
ATOM 706 N N . LEU A 1 95 ? -0.741 0.737 -6.792 1.00 97.12 95 LEU A N 1
ATOM 707 C CA . LEU A 1 95 ? -1.301 -0.003 -7.927 1.00 97.12 95 LEU A CA 1
ATOM 708 C C . LEU A 1 95 ? -1.369 0.832 -9.214 1.00 97.12 95 LEU A C 1
ATOM 710 O O . LEU A 1 95 ? -0.956 0.375 -10.280 1.00 97.12 95 LEU A O 1
ATOM 714 N N . ARG A 1 96 ? -1.869 2.069 -9.116 1.00 97.25 96 ARG A N 1
ATOM 715 C CA . ARG A 1 96 ? -2.010 3.003 -10.244 1.00 97.25 96 ARG A CA 1
ATOM 716 C C . ARG A 1 96 ? -0.658 3.424 -10.817 1.00 97.25 96 ARG A C 1
ATOM 718 O O . ARG A 1 96 ? -0.589 3.752 -11.996 1.00 97.25 96 ARG A O 1
ATOM 725 N N . THR A 1 97 ? 0.391 3.440 -9.992 1.00 95.75 97 THR A N 1
ATOM 726 C CA . THR A 1 97 ? 1.737 3.878 -10.391 1.00 95.75 97 THR A CA 1
ATOM 727 C C . THR A 1 97 ? 2.702 2.745 -10.737 1.00 95.75 97 THR A C 1
ATOM 729 O O . THR A 1 97 ? 3.841 3.004 -11.140 1.00 95.75 97 THR A O 1
ATOM 732 N N . HIS A 1 98 ? 2.257 1.494 -10.614 1.00 96.44 98 HIS A N 1
ATOM 733 C CA . HIS A 1 98 ? 2.976 0.339 -11.139 1.00 96.44 98 HIS A CA 1
ATOM 734 C C . HIS A 1 98 ? 3.003 0.374 -12.678 1.00 96.44 98 HIS A C 1
ATOM 736 O O . HIS A 1 98 ? 2.147 1.012 -13.287 1.00 96.44 98 HIS A O 1
ATOM 742 N N . LEU A 1 99 ? 3.928 -0.343 -13.3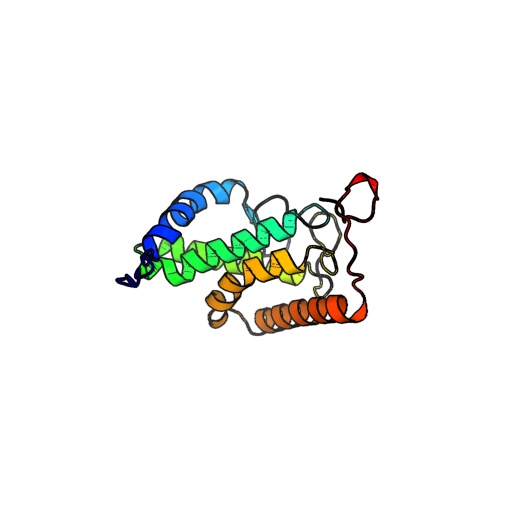25 1.00 96.62 99 LEU A N 1
ATOM 743 C CA . LEU A 1 99 ? 4.045 -0.467 -14.790 1.00 96.62 99 LEU A CA 1
ATOM 744 C C . LEU A 1 99 ? 2.759 -0.939 -15.493 1.00 96.62 99 LEU A C 1
ATOM 746 O O . LEU A 1 99 ? 2.550 -0.644 -16.665 1.00 96.62 99 LEU A O 1
ATOM 750 N N . THR A 1 100 ? 1.891 -1.663 -14.788 1.00 97.94 100 THR A N 1
ATOM 751 C CA . THR A 1 100 ? 0.574 -2.096 -15.295 1.00 97.94 100 THR A CA 1
ATOM 752 C C . THR A 1 100 ? -0.536 -1.071 -15.076 1.00 97.94 100 THR A C 1
ATOM 754 O O . THR A 1 100 ? -1.660 -1.286 -15.525 1.00 97.94 100 THR A O 1
ATOM 757 N N . GLY A 1 101 ? -0.260 -0.026 -14.301 1.00 97.12 101 GLY A N 1
ATOM 758 C CA . GLY A 1 101 ? -1.165 1.082 -14.050 1.00 97.12 101 GLY A CA 1
ATOM 759 C C . GLY A 1 101 ? -1.059 2.159 -15.127 1.00 97.12 101 GLY A C 1
ATOM 760 O O . GLY A 1 101 ? -0.393 2.004 -16.150 1.00 97.12 101 GLY A O 1
ATOM 761 N N . ASP A 1 102 ? -1.733 3.271 -14.885 1.00 96.56 102 ASP A N 1
ATOM 762 C CA . ASP A 1 102 ? -1.925 4.375 -15.828 1.00 96.56 102 ASP A CA 1
ATOM 763 C C . ASP A 1 102 ? -1.451 5.732 -15.273 1.00 96.56 102 ASP A C 1
ATOM 765 O O . ASP A 1 102 ? -1.614 6.754 -15.939 1.00 96.56 102 ASP A O 1
ATOM 769 N N . LEU A 1 103 ? -0.855 5.767 -14.075 1.00 95.12 103 LEU A N 1
ATOM 770 C CA . LEU A 1 103 ? -0.223 6.964 -13.518 1.00 95.12 103 LEU A CA 1
ATOM 771 C C . LEU A 1 103 ? 1.286 6.819 -13.432 1.00 95.12 103 LEU A C 1
ATOM 773 O O . LEU A 1 103 ? 1.826 5.758 -13.145 1.00 95.12 103 LEU A O 1
ATOM 777 N N . ALA A 1 104 ? 1.970 7.944 -13.587 1.00 92.06 104 ALA A N 1
ATOM 778 C CA . ALA A 1 104 ? 3.337 8.072 -13.125 1.00 92.06 104 ALA A CA 1
ATOM 779 C C . ALA A 1 104 ? 3.360 8.396 -11.626 1.00 92.06 104 ALA A C 1
ATOM 781 O O . ALA A 1 104 ? 2.453 9.044 -11.096 1.00 92.06 104 ALA A O 1
ATOM 782 N N . ARG A 1 105 ? 4.438 7.998 -10.951 1.00 89.50 105 ARG A N 1
ATOM 783 C CA . ARG A 1 105 ? 4.771 8.535 -9.631 1.00 89.50 105 ARG A CA 1
ATOM 784 C C . ARG A 1 105 ? 5.146 10.010 -9.751 1.00 89.50 105 ARG A C 1
ATOM 786 O O . ARG A 1 105 ? 5.227 10.590 -10.834 1.00 89.50 105 ARG A O 1
ATOM 793 N N . LEU A 1 106 ? 5.438 10.612 -8.608 1.00 83.25 106 LEU A N 1
ATOM 794 C CA . LEU A 1 106 ? 5.769 12.027 -8.507 1.00 83.25 106 LEU A CA 1
ATOM 795 C C . LEU A 1 106 ? 7.094 12.409 -9.195 1.00 83.25 106 LEU A C 1
ATOM 797 O O . LEU A 1 106 ? 7.314 13.585 -9.469 1.00 83.25 106 LEU A O 1
ATOM 801 N N . ASP A 1 107 ? 7.964 11.440 -9.502 1.00 86.56 107 ASP A N 1
ATOM 802 C CA . ASP A 1 107 ? 9.177 11.631 -10.314 1.00 86.56 107 ASP A CA 1
ATOM 803 C C . ASP A 1 107 ? 8.940 11.456 -11.829 1.00 86.56 107 ASP A C 1
ATOM 805 O O . ASP A 1 107 ? 9.889 11.470 -12.616 1.00 86.56 107 ASP A O 1
ATOM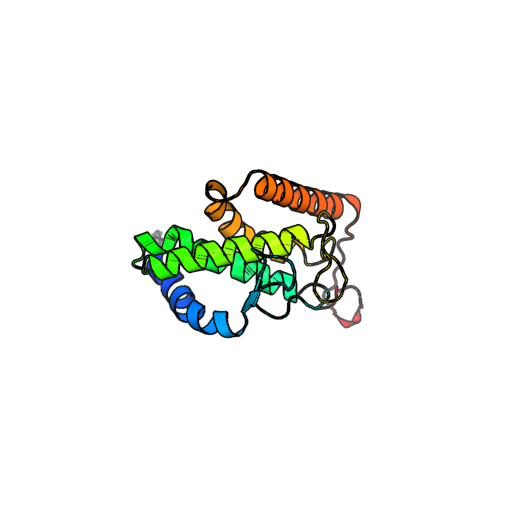 809 N N . GLY A 1 108 ? 7.686 11.270 -12.251 1.00 88.81 108 GLY A N 1
ATOM 810 C CA . GLY A 1 108 ? 7.317 11.051 -13.648 1.00 88.81 108 GLY A CA 1
ATOM 811 C C . GLY A 1 108 ? 7.566 9.627 -14.154 1.00 88.81 108 GLY A C 1
ATOM 812 O O . GLY A 1 108 ? 7.411 9.386 -15.350 1.00 88.81 108 GLY A O 1
ATOM 813 N N . ARG A 1 109 ? 7.934 8.675 -13.284 1.00 90.19 109 ARG A N 1
ATOM 814 C CA . ARG A 1 109 ? 8.195 7.275 -13.656 1.00 90.19 109 ARG A CA 1
ATOM 815 C C . ARG A 1 109 ? 7.203 6.322 -13.005 1.00 90.19 109 ARG A C 1
ATOM 817 O O . ARG A 1 109 ? 6.746 6.553 -11.890 1.00 90.19 109 ARG A O 1
ATOM 824 N N . GLN A 1 110 ? 6.940 5.198 -13.658 1.00 93.69 110 GLN A N 1
ATOM 825 C CA . GLN A 1 110 ? 6.272 4.053 -13.033 1.00 93.69 110 GLN A CA 1
ATOM 826 C C . GLN A 1 110 ? 7.281 3.188 -12.269 1.00 93.69 110 GLN A C 1
ATOM 828 O O . GLN A 1 110 ? 8.490 3.281 -12.504 1.00 93.69 110 GLN A O 1
ATOM 833 N N . TRP A 1 111 ? 6.791 2.388 -11.326 1.00 93.56 111 TRP A N 1
ATOM 834 C CA . TRP A 1 111 ? 7.592 1.395 -10.609 1.00 93.56 111 TRP A CA 1
ATOM 835 C C . TRP A 1 111 ? 7.208 -0.021 -11.030 1.00 93.56 111 TRP A C 1
ATOM 837 O O . TRP A 1 111 ? 6.108 -0.255 -11.521 1.00 93.56 111 TRP A O 1
ATOM 847 N N . GLY A 1 112 ? 8.110 -0.961 -10.804 1.00 93.81 112 GLY A N 1
ATOM 848 C CA . GLY A 1 112 ? 7.904 -2.373 -11.095 1.00 93.81 112 GLY A CA 1
ATOM 849 C C . GLY A 1 112 ? 9.121 -2.963 -11.789 1.00 93.81 112 GLY A C 1
ATOM 850 O O . GLY A 1 112 ? 9.991 -2.215 -12.242 1.00 93.81 112 GLY A O 1
ATOM 851 N N . HIS A 1 113 ? 9.206 -4.292 -11.841 1.00 93.69 113 HIS A N 1
ATOM 852 C CA . HIS A 1 113 ? 10.287 -5.012 -12.537 1.00 93.69 113 HIS A CA 1
ATOM 853 C C . HIS A 1 113 ? 11.694 -4.609 -12.057 1.00 93.69 113 HIS A C 1
ATOM 855 O O . HIS A 1 113 ? 12.656 -4.507 -12.821 1.00 93.69 113 HIS A O 1
ATOM 861 N N . GLY A 1 114 ? 11.812 -4.316 -10.763 1.00 89.94 114 GLY A N 1
ATOM 862 C CA . GLY A 1 114 ? 13.068 -4.003 -10.095 1.00 89.94 114 GLY A CA 1
ATOM 863 C C . GLY A 1 114 ? 13.538 -5.183 -9.252 1.00 89.94 114 GLY A C 1
ATOM 864 O O . GLY A 1 114 ? 12.745 -5.971 -8.755 1.00 89.94 114 GLY A O 1
ATOM 865 N N . TRP A 1 115 ? 14.843 -5.273 -9.003 1.00 88.31 115 TRP A N 1
ATOM 866 C CA . TRP A 1 115 ? 15.440 -6.391 -8.255 1.00 88.31 115 TRP A CA 1
ATOM 867 C C . TRP A 1 115 ? 14.863 -6.601 -6.837 1.00 88.31 115 TRP A C 1
ATOM 869 O O . TRP A 1 115 ? 15.004 -7.680 -6.269 1.00 88.31 115 TRP A O 1
ATOM 879 N N . ILE A 1 116 ? 14.230 -5.571 -6.263 1.00 88.88 116 ILE A N 1
ATOM 880 C CA . ILE A 1 116 ? 13.672 -5.562 -4.903 1.00 88.88 116 ILE A CA 1
ATOM 881 C C . ILE A 1 116 ? 12.143 -5.368 -4.878 1.00 88.88 116 ILE A C 1
ATOM 883 O O . ILE A 1 116 ? 11.561 -5.298 -3.796 1.00 88.88 116 ILE A O 1
ATOM 887 N N . THR A 1 117 ? 11.456 -5.275 -6.024 1.00 89.81 117 THR A N 1
ATOM 888 C CA . THR A 1 117 ? 9.999 -5.001 -6.052 1.00 89.81 117 THR A CA 1
ATOM 889 C C . THR A 1 117 ? 9.211 -6.074 -5.305 1.00 89.81 117 THR A C 1
ATOM 891 O O . THR A 1 117 ? 8.374 -5.745 -4.460 1.00 89.81 117 THR A O 1
ATOM 894 N N . GLY A 1 118 ? 9.568 -7.347 -5.506 1.00 90.19 118 GLY A N 1
ATOM 895 C CA . GLY A 1 118 ? 8.957 -8.483 -4.812 1.00 90.19 118 GLY A CA 1
ATOM 896 C C . GLY A 1 118 ? 9.017 -8.381 -3.283 1.00 90.19 118 GLY A C 1
ATOM 897 O O . GLY A 1 118 ? 8.046 -8.719 -2.613 1.00 90.19 118 GLY A O 1
ATOM 898 N N . LEU A 1 119 ? 10.092 -7.820 -2.717 1.00 89.69 119 LEU A N 1
ATOM 899 C CA . LEU A 1 119 ? 10.232 -7.644 -1.267 1.00 89.69 119 LEU A CA 1
ATOM 900 C C . LEU A 1 119 ? 9.212 -6.645 -0.700 1.00 89.69 119 LEU A C 1
ATOM 902 O O . LEU A 1 119 ? 8.707 -6.824 0.409 1.00 89.69 119 LEU A O 1
ATOM 906 N N . GLY A 1 120 ? 8.940 -5.564 -1.434 1.00 91.19 120 GLY A N 1
ATOM 907 C CA . GLY A 1 120 ? 7.921 -4.586 -1.055 1.00 91.19 120 GLY A CA 1
ATOM 908 C C . GLY A 1 120 ? 6.529 -5.204 -1.075 1.00 91.19 120 GLY A C 1
ATOM 909 O O . GLY A 1 120 ? 5.785 -5.079 -0.103 1.00 91.19 120 GLY A O 1
ATOM 910 N N . ILE A 1 121 ? 6.221 -5.911 -2.165 1.00 93.81 121 ILE A N 1
ATOM 911 C CA . ILE A 1 121 ? 4.935 -6.578 -2.380 1.00 93.81 121 ILE A CA 1
ATOM 912 C C . ILE A 1 121 ? 4.687 -7.614 -1.285 1.00 93.81 121 ILE A C 1
ATOM 914 O O . ILE A 1 121 ? 3.668 -7.543 -0.604 1.00 93.81 121 ILE A O 1
ATOM 918 N N . GLU A 1 122 ? 5.638 -8.519 -1.041 1.00 93.75 122 GLU A N 1
ATOM 919 C CA . GLU A 1 122 ? 5.516 -9.574 -0.028 1.00 93.75 122 GLU A CA 1
ATOM 920 C C . GLU A 1 122 ? 5.208 -9.003 1.363 1.00 93.75 122 GLU A C 1
ATOM 922 O O . GLU A 1 122 ? 4.314 -9.485 2.061 1.00 93.75 122 GLU A O 1
ATOM 927 N N . ARG A 1 123 ? 5.883 -7.914 1.747 1.00 89.50 123 ARG A N 1
ATOM 928 C CA . ARG A 1 123 ? 5.650 -7.240 3.034 1.00 89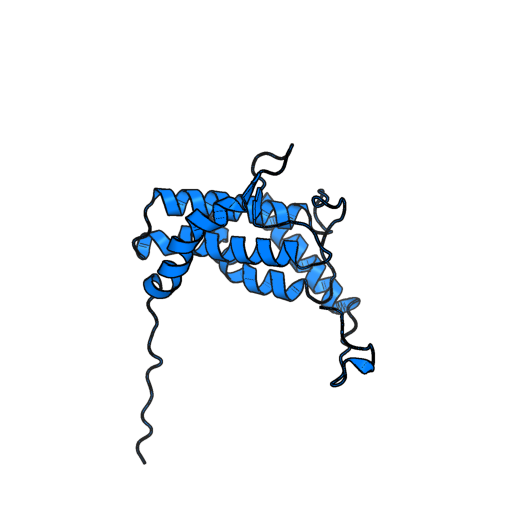.50 123 ARG A CA 1
ATOM 929 C C . ARG A 1 123 ? 4.269 -6.587 3.132 1.00 89.50 123 ARG A C 1
ATOM 931 O O . ARG A 1 123 ? 3.736 -6.491 4.235 1.00 89.50 123 ARG A O 1
ATOM 938 N N . ALA A 1 124 ? 3.694 -6.147 2.015 1.00 93.44 124 ALA A N 1
ATOM 939 C CA . ALA A 1 124 ? 2.351 -5.573 1.974 1.00 93.44 124 ALA A CA 1
ATOM 940 C C . ALA A 1 124 ? 1.239 -6.628 1.896 1.00 93.44 124 ALA A C 1
ATOM 942 O O . ALA A 1 124 ? 0.104 -6.325 2.269 1.00 93.44 124 ALA A O 1
ATOM 943 N N . MET A 1 125 ? 1.534 -7.861 1.459 1.00 95.19 125 MET A N 1
ATOM 944 C CA . MET A 1 125 ? 0.506 -8.877 1.201 1.00 95.19 125 MET A CA 1
ATOM 945 C C . MET A 1 125 ? -0.346 -9.214 2.423 1.00 95.19 125 MET A C 1
ATOM 947 O O . MET A 1 125 ? -1.543 -9.437 2.272 1.00 95.19 125 MET A O 1
ATOM 951 N N . PHE A 1 126 ? 0.222 -9.189 3.633 1.00 95.19 126 PHE A N 1
ATOM 952 C CA . PHE A 1 126 ? -0.569 -9.332 4.859 1.00 95.19 126 PHE A CA 1
ATOM 953 C C . PHE A 1 126 ? -1.699 -8.293 4.931 1.00 95.19 126 PHE A C 1
ATOM 955 O O . PHE A 1 126 ? -2.848 -8.644 5.184 1.00 95.19 126 PHE A O 1
ATOM 962 N N . GLY A 1 127 ? -1.391 -7.028 4.636 1.00 96.62 127 GLY A N 1
ATOM 963 C CA . GLY A 1 127 ? -2.387 -5.964 4.562 1.00 96.62 127 GLY A CA 1
ATOM 964 C C . GLY A 1 127 ? -3.351 -6.138 3.393 1.00 96.62 127 GLY A C 1
ATOM 965 O O . GLY A 1 127 ? -4.547 -5.953 3.575 1.00 96.62 127 GLY A O 1
ATOM 966 N N . ALA A 1 128 ? -2.865 -6.546 2.219 1.00 95.50 128 ALA A N 1
ATOM 967 C CA . ALA A 1 128 ? -3.722 -6.790 1.057 1.00 95.50 128 ALA A CA 1
ATOM 968 C C . ALA A 1 128 ? -4.794 -7.858 1.342 1.00 95.50 128 ALA A C 1
ATOM 970 O O . ALA A 1 128 ? -5.955 -7.658 0.997 1.00 95.50 128 ALA A O 1
ATOM 971 N N . TYR A 1 129 ? -4.435 -8.946 2.034 1.00 97.69 129 TYR A N 1
ATOM 972 C CA . TYR A 1 129 ? -5.399 -9.968 2.451 1.00 97.69 129 TYR A CA 1
ATOM 973 C C . TYR A 1 129 ? -6.426 -9.442 3.456 1.00 97.69 129 TYR A C 1
ATOM 975 O O . TYR A 1 129 ? -7.600 -9.785 3.353 1.00 97.69 129 TYR A O 1
ATOM 983 N N . LEU A 1 130 ? -6.009 -8.598 4.406 1.00 98.19 130 LEU A N 1
ATOM 984 C CA . LEU A 1 130 ? -6.934 -7.956 5.345 1.00 98.19 130 LEU A CA 1
ATOM 985 C C . LEU A 1 130 ? -7.894 -6.995 4.633 1.00 98.19 130 LEU A C 1
ATOM 987 O O . LEU A 1 130 ? -9.068 -6.929 4.980 1.00 98.19 130 LEU A O 1
ATOM 991 N N . LEU A 1 131 ? -7.401 -6.261 3.634 1.00 98.31 131 LEU A N 1
ATOM 992 C CA . LEU A 1 131 ? -8.195 -5.298 2.876 1.00 98.31 131 LEU A CA 1
ATOM 993 C C . LEU A 1 131 ? -9.134 -5.945 1.865 1.00 98.31 131 LEU A C 1
ATOM 995 O O . LEU A 1 131 ? -10.034 -5.249 1.410 1.00 98.31 131 LEU A O 1
ATOM 999 N N . ASP A 1 132 ? -8.958 -7.224 1.516 1.00 97.69 132 ASP A N 1
ATOM 1000 C CA . ASP A 1 132 ? -9.726 -7.899 0.465 1.00 97.69 132 ASP A CA 1
ATOM 1001 C C . ASP A 1 132 ? -11.239 -7.596 0.537 1.00 97.69 132 ASP A C 1
ATOM 1003 O O . ASP A 1 132 ? -11.769 -7.077 -0.448 1.00 97.69 132 ASP A O 1
ATOM 1007 N N . PRO A 1 133 ? -11.939 -7.740 1.684 1.00 98.06 133 PRO A N 1
ATOM 1008 C CA . PRO A 1 133 ? -13.376 -7.450 1.780 1.00 98.06 133 PRO A CA 1
ATOM 1009 C C . PRO A 1 133 ? -13.767 -5.989 1.492 1.00 98.06 133 PRO A C 1
ATOM 1011 O O . PRO A 1 133 ? -14.938 -5.704 1.254 1.00 98.06 133 PRO A O 1
ATOM 1014 N N . HIS A 1 134 ? -12.803 -5.070 1.525 1.00 98.00 134 HIS A N 1
ATOM 1015 C CA . HIS A 1 134 ? -12.967 -3.630 1.324 1.00 98.00 134 HIS A CA 1
ATOM 1016 C C . HIS A 1 134 ? -12.508 -3.156 -0.064 1.00 98.00 134 HIS A C 1
ATOM 1018 O O . HIS A 1 134 ? -12.698 -1.986 -0.402 1.00 98.00 134 HIS A O 1
ATOM 1024 N N . LEU A 1 135 ? -11.892 -4.034 -0.863 1.00 97.75 135 LEU A N 1
ATOM 1025 C CA . LEU A 1 135 ? -11.436 -3.711 -2.213 1.00 97.75 135 LEU A CA 1
ATOM 1026 C C . LEU A 1 135 ? -12.610 -3.669 -3.192 1.00 97.75 135 LEU A C 1
ATOM 1028 O O . LEU A 1 135 ? -13.407 -4.609 -3.259 1.00 97.75 135 LEU A O 1
ATOM 1032 N N . ALA A 1 136 ? -12.658 -2.615 -4.009 1.00 97.12 136 ALA A N 1
ATOM 1033 C CA . ALA A 1 136 ? -13.525 -2.588 -5.179 1.00 97.12 136 ALA A CA 1
ATOM 1034 C C . ALA A 1 136 ? -13.042 -3.607 -6.227 1.00 97.12 136 ALA A C 1
ATOM 1036 O O . ALA A 1 136 ? -11.875 -4.006 -6.236 1.00 97.12 136 ALA A O 1
ATOM 1037 N N . ASP A 1 137 ? -13.915 -3.992 -7.158 1.00 98.06 137 ASP A N 1
ATOM 1038 C CA . ASP A 1 137 ? -13.556 -4.925 -8.238 1.00 98.06 137 ASP A CA 1
ATOM 1039 C C . ASP A 1 137 ? -12.370 -4.417 -9.074 1.00 98.06 137 ASP A C 1
ATOM 1041 O O . ASP A 1 137 ? -11.490 -5.188 -9.458 1.00 98.06 137 ASP A O 1
ATOM 1045 N N . GLU A 1 138 ? -12.303 -3.103 -9.287 1.00 97.19 138 GLU A N 1
ATOM 1046 C CA . GLU A 1 138 ? -11.187 -2.436 -9.963 1.00 97.19 138 GLU A CA 1
ATOM 1047 C C . GLU A 1 138 ? -9.877 -2.569 -9.174 1.00 97.19 138 GLU A C 1
ATOM 1049 O O . GLU A 1 138 ? -8.836 -2.878 -9.755 1.00 97.19 138 GLU A O 1
ATOM 1054 N N . ASP A 1 139 ? -9.923 -2.414 -7.846 1.00 97.69 139 ASP A N 1
ATOM 1055 C CA . ASP A 1 139 ? -8.753 -2.594 -6.982 1.00 97.69 139 ASP A CA 1
ATOM 1056 C C . ASP A 1 139 ? -8.242 -4.038 -7.069 1.00 97.69 139 ASP A C 1
ATOM 1058 O O . ASP A 1 139 ? -7.048 -4.272 -7.258 1.00 97.69 139 ASP A O 1
ATOM 1062 N N . ARG A 1 140 ? -9.151 -5.019 -7.005 1.00 98.00 140 ARG A N 1
ATOM 1063 C CA . ARG A 1 140 ? -8.827 -6.452 -7.119 1.00 98.00 140 ARG A CA 1
ATOM 1064 C C . ARG A 1 140 ? -8.191 -6.779 -8.469 1.00 98.00 140 ARG A C 1
ATOM 1066 O O . ARG A 1 140 ? -7.211 -7.526 -8.524 1.00 98.00 140 ARG A O 1
ATOM 1073 N N . ALA A 1 141 ? -8.721 -6.211 -9.552 1.00 98.44 141 ALA A N 1
ATOM 1074 C CA . ALA A 1 141 ? -8.157 -6.366 -10.888 1.00 98.44 141 ALA A CA 1
ATOM 1075 C C . ALA A 1 141 ? -6.744 -5.768 -10.975 1.00 98.44 141 ALA A C 1
ATOM 1077 O O . ALA A 1 141 ? -5.836 -6.418 -11.492 1.00 98.44 141 ALA A O 1
ATOM 1078 N N . MET A 1 142 ? -6.525 -4.577 -10.413 1.00 98.31 142 MET A N 1
ATOM 1079 C CA . MET A 1 142 ? -5.200 -3.959 -10.378 1.00 98.31 142 MET A CA 1
ATOM 1080 C C . MET A 1 142 ? -4.201 -4.769 -9.541 1.00 98.31 142 MET A C 1
ATOM 1082 O O . MET A 1 142 ? -3.093 -5.010 -10.015 1.00 98.31 142 MET A O 1
ATOM 1086 N N . VAL A 1 143 ? -4.588 -5.262 -8.355 1.00 98.00 143 VAL A N 1
ATOM 1087 C CA . VAL A 1 143 ? -3.742 -6.159 -7.540 1.00 98.00 143 VAL A CA 1
ATOM 1088 C C . VAL A 1 143 ? -3.330 -7.383 -8.356 1.00 98.00 143 VAL A C 1
ATOM 1090 O O . VAL A 1 143 ? -2.147 -7.713 -8.424 1.00 98.00 143 VAL A O 1
ATOM 1093 N N . ARG A 1 144 ? -4.286 -8.031 -9.034 1.00 98.19 144 ARG A N 1
ATOM 1094 C CA . ARG A 1 144 ? -4.002 -9.184 -9.896 1.00 98.19 144 ARG A CA 1
ATOM 1095 C C . ARG A 1 144 ? -3.004 -8.841 -11.002 1.00 98.19 144 ARG A C 1
ATOM 1097 O O . ARG A 1 144 ? -2.093 -9.630 -11.248 1.00 98.19 144 ARG A O 1
ATOM 1104 N N . ASN A 1 145 ? -3.169 -7.694 -11.657 1.00 98.50 145 ASN A N 1
ATOM 1105 C CA . ASN A 1 145 ? -2.290 -7.261 -12.742 1.00 98.50 145 ASN A CA 1
ATOM 1106 C C . ASN A 1 145 ? -0.857 -7.035 -12.251 1.00 98.50 145 ASN A C 1
ATOM 1108 O O . ASN A 1 145 ? 0.071 -7.540 -12.877 1.00 98.50 145 ASN A O 1
ATOM 1112 N N . VAL A 1 146 ? -0.677 -6.353 -11.113 1.00 97.81 146 VAL A N 1
ATOM 1113 C CA . VAL A 1 146 ? 0.647 -6.144 -10.503 1.00 97.81 146 VAL A CA 1
ATOM 1114 C C . VAL A 1 146 ? 1.306 -7.482 -10.176 1.00 97.81 146 VAL A C 1
ATOM 1116 O O . VAL A 1 146 ? 2.424 -7.735 -10.616 1.00 97.81 146 VAL A O 1
ATOM 1119 N N . LEU A 1 147 ? 0.598 -8.368 -9.465 1.00 97.69 147 LEU A N 1
ATOM 1120 C CA . LEU A 1 147 ? 1.144 -9.667 -9.061 1.00 97.69 147 LEU A CA 1
ATOM 1121 C C . LEU A 1 147 ? 1.518 -10.542 -10.261 1.00 97.69 147 LEU A C 1
ATOM 1123 O O . LEU A 1 147 ? 2.566 -11.179 -10.243 1.00 97.69 147 LEU A O 1
ATOM 1127 N N . THR A 1 148 ? 0.686 -10.557 -11.305 1.00 98.25 148 THR A N 1
ATOM 1128 C CA . THR A 1 148 ? 0.962 -11.329 -12.528 1.00 98.25 148 THR A CA 1
ATOM 1129 C C . THR A 1 148 ? 2.168 -10.751 -13.265 1.00 98.25 148 THR A C 1
ATOM 1131 O O . THR A 1 148 ? 3.086 -11.485 -13.602 1.00 98.25 148 THR A O 1
ATOM 1134 N N . SER A 1 149 ? 2.214 -9.428 -13.439 1.00 98.06 149 SER A N 1
ATOM 1135 C CA . SER A 1 149 ? 3.308 -8.738 -14.129 1.00 98.06 149 SER A CA 1
ATOM 1136 C C . SER A 1 149 ? 4.661 -8.921 -13.442 1.00 98.06 149 SER A C 1
ATOM 1138 O O . SER A 1 149 ? 5.673 -9.092 -14.118 1.00 98.06 149 SER A O 1
ATOM 1140 N N . GLU A 1 150 ? 4.704 -8.866 -12.112 1.00 97.06 150 GLU A N 1
ATOM 1141 C CA . GLU A 1 150 ? 5.940 -9.076 -11.348 1.00 97.06 150 GLU A CA 1
ATOM 1142 C C . GLU A 1 150 ? 6.355 -10.550 -11.342 1.00 97.06 150 GLU A C 1
ATOM 1144 O O . GLU A 1 150 ? 7.536 -10.852 -11.495 1.00 97.06 150 GLU A O 1
ATOM 1149 N N . ALA A 1 151 ? 5.399 -11.479 -11.224 1.00 96.44 151 ALA A N 1
ATOM 1150 C CA . ALA A 1 151 ? 5.684 -12.910 -11.293 1.00 96.44 151 ALA A CA 1
ATOM 1151 C C . ALA A 1 151 ? 6.212 -13.330 -12.673 1.00 96.44 151 ALA A C 1
ATOM 1153 O O . ALA A 1 151 ? 7.194 -14.069 -12.743 1.00 96.44 151 ALA A O 1
ATOM 1154 N N . ASP A 1 152 ? 5.604 -12.832 -13.752 1.00 97.50 152 ASP A N 1
ATOM 1155 C CA . ASP A 1 152 ? 6.043 -13.104 -15.122 1.00 97.50 152 ASP A CA 1
ATOM 1156 C C . ASP A 1 152 ? 7.462 -12.572 -15.347 1.00 97.50 152 ASP A C 1
ATOM 1158 O O . ASP A 1 152 ? 8.331 -13.310 -15.805 1.00 97.50 152 ASP A O 1
ATOM 1162 N N . TRP A 1 153 ? 7.739 -11.330 -14.937 1.00 96.38 153 TRP A N 1
ATOM 1163 C CA . TRP A 1 153 ? 9.076 -10.747 -15.062 1.00 96.38 153 TRP A CA 1
ATOM 1164 C C . TRP A 1 153 ? 10.133 -11.508 -14.255 1.00 96.38 153 TRP A C 1
ATOM 1166 O 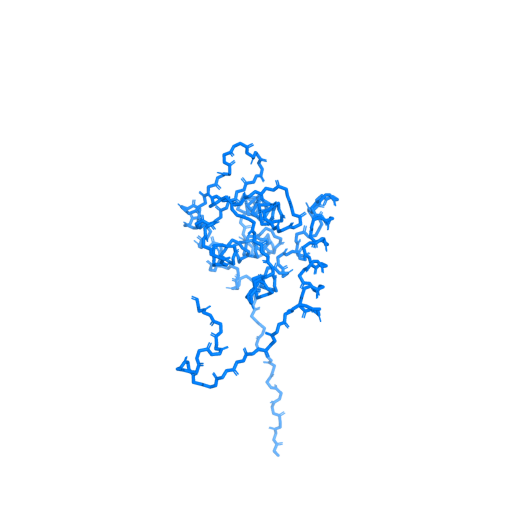O . TRP A 1 153 ? 11.219 -11.786 -14.767 1.00 96.38 153 TRP A O 1
ATOM 1176 N N . LEU A 1 154 ? 9.818 -11.903 -13.017 1.00 94.06 154 LEU A N 1
ATOM 1177 C CA . LEU A 1 154 ? 10.711 -12.731 -12.202 1.00 94.06 154 LEU A CA 1
ATOM 1178 C C . LEU A 1 154 ? 10.992 -14.094 -12.846 1.00 94.06 154 LEU A C 1
ATOM 1180 O O . LEU A 1 154 ? 12.092 -14.622 -12.695 1.00 94.06 154 LEU A O 1
ATOM 1184 N N . LEU A 1 155 ? 10.007 -14.668 -13.540 1.00 94.75 155 LEU A N 1
ATOM 1185 C CA . LEU A 1 155 ? 10.122 -15.975 -14.176 1.00 94.75 155 LEU A CA 1
ATOM 1186 C C . LEU A 1 155 ? 10.911 -15.927 -15.490 1.00 94.75 155 LEU A C 1
ATOM 1188 O O . LEU A 1 155 ? 11.661 -16.864 -15.767 1.00 94.75 155 LEU A O 1
ATOM 1192 N N . THR A 1 156 ? 10.717 -14.891 -16.311 1.00 95.38 156 THR A N 1
ATOM 1193 C CA . THR A 1 156 ? 11.227 -14.875 -17.693 1.00 95.38 156 THR A CA 1
ATOM 1194 C C . THR A 1 156 ? 12.387 -13.916 -17.927 1.00 95.38 156 THR A C 1
ATOM 1196 O O . THR A 1 156 ? 13.216 -14.198 -18.789 1.00 95.38 156 THR A O 1
ATOM 1199 N N . GLU A 1 157 ? 12.482 -12.821 -17.169 1.00 93.06 157 GLU A N 1
ATOM 1200 C CA . GLU A 1 157 ? 13.421 -11.726 -17.457 1.00 93.06 157 GLU A CA 1
ATOM 1201 C C . GLU A 1 157 ? 14.474 -11.506 -16.360 1.00 93.06 157 GLU A C 1
ATOM 1203 O O . GLU A 1 157 ? 15.556 -10.979 -16.634 1.00 93.06 157 GLU A O 1
ATOM 1208 N N . TYR A 1 158 ? 14.180 -11.857 -15.104 1.00 91.56 158 TYR A N 1
ATOM 1209 C CA . TYR A 1 158 ? 15.063 -11.511 -13.991 1.00 91.56 158 TYR A CA 1
ATOM 1210 C C . TYR A 1 158 ? 16.265 -12.455 -13.849 1.00 91.56 158 TYR A C 1
ATOM 1212 O O . TYR A 1 158 ? 16.148 -13.621 -13.473 1.00 91.56 158 TYR A O 1
ATOM 1220 N N . GLU A 1 159 ? 17.464 -11.914 -14.066 1.00 90.88 159 GLU A N 1
ATOM 1221 C CA . GLU A 1 159 ? 18.717 -12.631 -13.831 1.00 90.88 159 GLU A CA 1
ATOM 1222 C C . GLU A 1 159 ? 19.103 -12.626 -12.339 1.00 90.88 159 GLU A C 1
ATOM 1224 O O . GLU A 1 159 ? 19.405 -11.580 -11.748 1.00 90.88 159 GLU A O 1
ATOM 1229 N N . VAL A 1 160 ? 19.158 -13.816 -11.734 1.00 87.81 160 VAL A N 1
ATOM 1230 C CA . VAL A 1 160 ? 19.596 -14.000 -10.343 1.00 87.81 160 VAL A CA 1
ATOM 1231 C C . VAL A 1 160 ? 21.122 -14.034 -10.274 1.00 87.81 160 VAL A C 1
ATOM 1233 O O . VAL A 1 160 ? 21.756 -15.040 -10.588 1.00 87.81 160 VAL A O 1
ATOM 1236 N N . VAL A 1 161 ? 21.712 -12.930 -9.815 1.00 90.00 161 VAL A N 1
ATOM 1237 C CA . VAL A 1 161 ? 23.162 -12.770 -9.637 1.00 90.00 161 VAL A CA 1
ATOM 1238 C C . VAL A 1 161 ? 23.455 -12.196 -8.251 1.00 90.00 161 VAL A C 1
ATOM 1240 O O . VAL A 1 161 ? 22.773 -11.280 -7.794 1.00 90.00 161 VAL A O 1
ATOM 1243 N N . GLY A 1 162 ? 24.488 -12.722 -7.594 1.00 88.25 162 GLY A N 1
ATOM 1244 C CA . GLY A 1 162 ? 25.019 -12.212 -6.331 1.00 88.25 162 GLY A CA 1
ATOM 1245 C C . GLY A 1 162 ? 26.427 -12.748 -6.072 1.00 88.25 162 GLY A C 1
ATOM 1246 O O . GLY A 1 162 ? 26.826 -13.766 -6.640 1.00 88.25 162 GLY A O 1
ATOM 1247 N N . ASP A 1 163 ? 27.198 -12.051 -5.242 1.00 90.81 163 ASP A N 1
ATOM 1248 C CA . ASP A 1 163 ? 28.581 -12.399 -4.908 1.00 90.81 163 ASP A CA 1
ATOM 1249 C C . ASP A 1 163 ? 28.886 -12.024 -3.447 1.00 90.81 163 ASP A C 1
ATOM 1251 O O . ASP A 1 163 ? 28.449 -10.964 -2.984 1.00 90.81 163 ASP A O 1
ATOM 1255 N N . PRO A 1 164 ? 29.647 -12.846 -2.698 1.00 91.00 164 PRO A N 1
ATOM 1256 C CA . PRO A 1 164 ? 30.032 -12.518 -1.325 1.00 91.00 164 PRO A CA 1
ATOM 1257 C C . PRO A 1 164 ? 30.761 -11.175 -1.194 1.00 91.00 164 PRO A C 1
ATOM 1259 O O . PRO A 1 164 ? 30.731 -10.559 -0.129 1.00 91.00 164 PRO A O 1
ATOM 1262 N N . TRP A 1 165 ? 31.415 -10.711 -2.263 1.00 91.50 165 TRP A N 1
ATOM 1263 C CA . TRP A 1 165 ? 32.218 -9.498 -2.247 1.00 91.50 165 TRP A CA 1
ATOM 1264 C C . TRP A 1 165 ? 31.558 -8.389 -3.059 1.00 91.50 165 TRP A C 1
ATOM 1266 O O . TRP A 1 165 ? 31.443 -8.474 -4.281 1.00 91.50 165 TRP A O 1
ATOM 1276 N N . GLY A 1 166 ? 31.201 -7.284 -2.395 1.00 85.25 166 GLY A N 1
ATOM 1277 C CA . GLY A 1 166 ? 30.652 -6.099 -3.069 1.00 85.25 166 GLY A CA 1
ATOM 1278 C C . GLY A 1 166 ? 31.585 -5.512 -4.13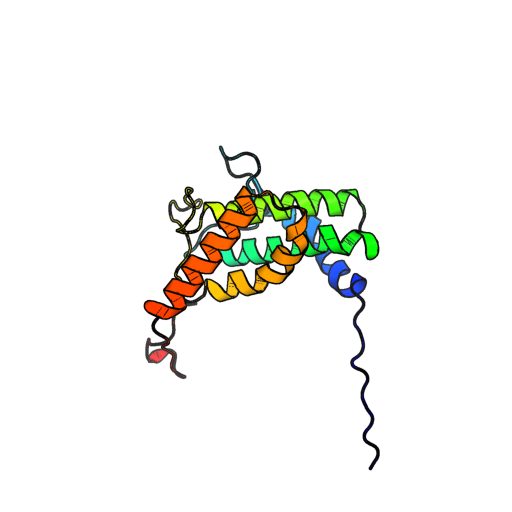6 1.00 85.25 166 GLY A C 1
ATOM 1279 O O . GLY A 1 166 ? 31.121 -4.963 -5.130 1.00 85.25 166 GLY A O 1
ATOM 1280 N N . THR A 1 167 ? 32.899 -5.711 -3.994 1.00 91.25 167 THR A N 1
ATOM 1281 C CA . THR A 1 167 ? 33.912 -5.295 -4.980 1.00 91.25 167 THR A CA 1
ATOM 1282 C C . THR A 1 167 ? 33.786 -5.999 -6.330 1.00 91.25 167 THR A C 1
ATOM 1284 O O . THR A 1 167 ? 34.312 -5.496 -7.318 1.00 91.25 167 THR A O 1
ATOM 1287 N N . SER A 1 168 ? 33.086 -7.134 -6.401 1.00 90.81 168 SER A N 1
ATOM 1288 C CA . SER A 1 168 ? 32.824 -7.839 -7.660 1.00 90.81 168 SER A CA 1
ATOM 1289 C C . SER A 1 168 ? 31.883 -7.075 -8.601 1.00 90.81 168 SER A C 1
ATOM 1291 O O . SER A 1 168 ? 31.815 -7.408 -9.782 1.00 90.81 168 SER A O 1
ATOM 1293 N N . GLY A 1 169 ? 31.119 -6.101 -8.085 1.00 87.25 169 GLY A N 1
ATOM 1294 C CA . GLY A 1 169 ? 30.093 -5.372 -8.839 1.00 87.25 169 GLY A CA 1
ATOM 1295 C C . GLY A 1 169 ? 28.868 -6.209 -9.231 1.00 87.25 169 GLY A C 1
ATOM 1296 O O . GLY A 1 169 ? 27.986 -5.709 -9.920 1.00 87.25 169 GLY A O 1
ATOM 1297 N N . LYS A 1 170 ? 28.797 -7.476 -8.804 1.00 88.56 170 LYS A N 1
ATOM 1298 C CA . LYS A 1 170 ? 27.700 -8.401 -9.130 1.00 88.56 170 LYS A CA 1
ATOM 1299 C C . LYS A 1 170 ? 26.467 -8.231 -8.242 1.00 88.56 170 LYS A C 1
ATOM 1301 O O . LYS A 1 170 ? 25.392 -8.702 -8.601 1.00 88.56 170 LYS A O 1
ATOM 1306 N N . ASN A 1 171 ? 26.620 -7.580 -7.092 1.00 87.38 171 ASN A N 1
ATOM 1307 C CA . ASN A 1 171 ? 25.510 -7.297 -6.189 1.00 87.38 171 ASN A CA 1
ATOM 1308 C C . ASN A 1 171 ? 24.700 -6.113 -6.717 1.00 87.38 171 ASN A C 1
ATOM 1310 O O . ASN A 1 171 ? 25.263 -5.105 -7.146 1.00 87.38 171 ASN A O 1
ATOM 1314 N N . LYS A 1 172 ? 23.371 -6.240 -6.686 1.00 82.31 172 LYS A N 1
ATOM 1315 C CA . LYS A 1 172 ? 22.468 -5.143 -7.039 1.00 82.31 172 LYS A CA 1
ATOM 1316 C C . LYS A 1 172 ? 22.636 -3.993 -6.025 1.00 82.31 172 LYS A C 1
ATOM 1318 O O . LYS A 1 172 ? 22.939 -4.264 -4.863 1.00 82.31 172 LYS A O 1
ATOM 1323 N N . PRO A 1 173 ? 22.497 -2.729 -6.460 1.00 72.75 173 PRO A N 1
ATOM 1324 C CA . PRO A 1 173 ? 22.704 -1.569 -5.595 1.00 72.75 173 PRO A CA 1
ATOM 1325 C C . PRO A 1 173 ? 21.632 -1.495 -4.507 1.00 72.75 173 PRO A C 1
ATOM 1327 O O . PRO A 1 173 ? 20.468 -1.747 -4.813 1.00 72.75 173 PRO A O 1
ATOM 1330 N N . GLU A 1 174 ? 22.028 -1.112 -3.287 1.00 55.69 174 GLU A N 1
ATOM 1331 C CA . GLU A 1 174 ? 21.095 -0.673 -2.237 1.00 55.69 174 GLU A CA 1
ATOM 1332 C C . GLU A 1 174 ? 20.390 0.620 -2.642 1.00 55.69 174 GLU A C 1
ATOM 1334 O O . GLU A 1 174 ? 21.061 1.588 -3.068 1.00 55.69 174 GLU A O 1
#

Radius of gyration: 18.44 Å; chains: 1; bounding box: 48×53×47 Å

Sequence (174 aa):
MSAASQALATVPVADCLAPIARWFPYAETYWYPIPGHPGLGCYGTGYDHNWGIQTNLKYVGAMAAIAVLGPDAGVSPDLAERALERALAALRFDLRTHLTGDLARLDGRQWGHGWITGLGIERAMFGAYLLDPHLADEDRAMVRNVLTSEADWLLTEYEVVGDPWGTSGKNKPE

Foldseek 3Di:
DDPPPPPPPDDDLLNVLVVLLVCVVVQCVQKDADPPDPLAIAGHDLDDQAVRLLVLLLLLQSLLSCQQVVVVSVHDNVSNVVSLSSNRRSLVNLLQQAPLHDDPTPVRHGHALDPCNVVSCVSNVNSVVSCVVVDDPVSVVSNVSRVVRRVVSVVPPDDDWDDPDVVVVRDDDD

Secondary structure (DSSP, 8-state):
------PPP---HHHHHHHHHHHHHHHGGGEEEPTT-TT-EEES---TTTHHHHHHHHHHHHHHHHHHHTGGGT--HHHHHHHHHHHHHHHHHHHHHBTTSS---TTS--B-S-TTHHHHHHHHHHHHHHHGGG--HHHHHHHHHHHHHHHHHHHHT------S-GGGS-SPP-

pLDDT: mean 91.54, std 10.84, range [41.47, 98.75]

=== Feature glossary ===
Feature key, reading from the visual/contextual features back to the raw sequence:

Rendered structure images. Six rendered views show the 3D structure from the faces of a cube — i.e. along ±x, ±y, ±z. Rendering representation is drawn randomly per protein from cartoon (secondary-structure ribbons), sticks (backbone bonds), or molecular surface; coloring is either N→C rainbow (blue at the N-terminus through red at the C-terminus) or one color per chain.

Contact-map, Ramachandran, and PAE plots. The contact map is a binary N×N matrix image: pixel (i, j) is dark where Cα_i and Cα_j are within 8 Å and |i−j|>4. Because the |i−j|>4 filter removes local helical contacts, off-diagonal stripes parallel to the main diagonal indicate parallel β-sheets; stripes perpendicular to it indicate antiparallel β-sheets. The Ramachandran plot scatters every residue's (φ, ψ) pair against the sterically allowed regions. The PAE heatmap renders the predicted-aligned-error matrix.

InterPro / GO / CATH / organism. Database cross-references. InterPro integrates a dozen domain/family signature databases into unified entries with residue-range hits. GO terms attach function/process/location labels with evidence codes. CATH codes position the fold in a four-level structural taxonomy. Organism is the NCBI-taxonomy species name.

Nearest PDB structures. The Foldseek neighbor list gives the closest experimentally determined structures in the PDB, ranked by structural alignment. TM-score near 1 means near-identical fold; near 0.3 means only rough topology match. This is how one finds what a novel AlphaFold prediction most resembles in the solved-structure universe.

Predicted aligned error. PAE(i, j) answers: if I align the predicted and true structures on residue i, how far off (in Å) do I expect residue j to be? A block-diagonal PAE matrix with low values on the blocks and high values off-diagonal is the signature of a multi-domain protein with confidently predicted domains but uncertain inter-domain orientation.

Solvent-accessible surface area. Accessible surface area quantifies burial. A residue with SASA near zero is packed into the hydrophobic core; one with SASA >100 Å² sits on the surface. Computed here via the Shrake–Rupley numerical algorithm with a 1.4 Å probe.

B-factor. B-factor (Debye–Waller factor) reflects atomic displacement in the crystal lattice. It is an experimental observable (units Å²), not a prediction; low values mean the atom is pinned down, high values mean it moves or is heterogeneous across the crystal.

pLDDT. For AlphaFold models, the B-factor field carries pLDDT — the model's own estimate of local accuracy on a 0–100 scale. Regions with pLDDT<50 should be treated as essentially unmodeled; they often correspond to intrinsically disordered segments.

Backbone torsions (φ/ψ). φ (phi) and ψ (psi) are the two rotatable backbone dihedrals per residue: φ is the C(i-1)–N–Cα–C torsion, ψ is the N–Cα–C–N(i+1) torsion, both in degrees on (−180°, 180°]. α-helical residues cluster near (−60°, −45°); β-strand residues near (−120°, +130°). A Ramachandran plot is simply a scatter of (φ, ψ) for every residue.

Radius of gyration, Cα contacts, bounding box. Radius of gyration (Rg) is the root-mean-square distance of Cα atoms from their centroid — a single number for overall size and compactness. A globular domain of N residues has Rg ≈ 2.2·N^0.38 Å; an extended or disordered chain has a much larger Rg. The Cα contact count is the number of residue pairs whose Cα atoms are within 8 Å and are more than four positions apart in sequence — a standard proxy for tertiary packing density. The bounding box is the smallest axis-aligned box enclosing all Cα atoms.

Secondary structure (3-state, P-SEA). Three-state secondary structure (P-SEA) collapses the eight DSSP classes into helix (a), strand (b), and coil (c). P-SEA assigns these from Cα geometry alone — distances and angles — without requiring backbone oxygens, so it works on any Cα trace.

Secondary structure (8-state, DSSP). DSSP 8-state secondary structure assigns each residue one of H (α-helix), G (3₁₀-helix), I (π-helix), E (extended β-strand), B (isolated β-bridge), T (hydrogen-bonded turn), S (bend), or '-' (coil). The assignment is computed from backbone hydrogen-bond geometry via the Kabsch–Sander algorithm.

Foldseek 3Di. A 3Di character summarizes, for each residue, the relative orientation of the Cα frame of its nearest spatial neighbor. Because it encodes fold topology rather than chemistry, 3Di alignments detect remote structural similarity that sequence alignment misses.

mmCIF coordinates. The mmCIF block holds the 3D Cartesian coordinates of each backbone atom (N, Cα, C, O) in ångströms. mmCIF is the PDB's canonical archive format — a tagged-loop text representation of the atomic model.

Sequence. Sequence gives the chain of amino acids in standard one-letter code (A=alanine, C=cysteine, …, Y=tyrosine), read N→C. It is the only feature that is directly encoded by the gene; all structural features are derived from the folded form of this sequence.